Protein AF-D7RH37-F1 (afdb_monomer)

Sequence (70 aa):
MCDAFVGTWKLVSSENFDDYMKEVGVGFATRKVAGMAKPTVIISVNGDVVNIKSESTFKNTEMSFKLGQE

Organism: Ovis aries (NCBI:txid9940)

Nearest PDB structures (foldseek):
  6sts-assembly2_B  TM=9.847E-01  e=5.171E-09  Homo sapiens
  7yf1-assembly1_A  TM=1.000E+00  e=9.657E-09  Mus musculus
  6aq1-assembly1_A  TM=9.931E-01  e=1.094E-08  Homo sapiens
  7v2g-assembly1_A  TM=9.935E-01  e=1.592E-08  Homo sapiens
  3pp6-assembly1_A  TM=9.529E-01  e=4.097E-07  Doryteuthis pealeii

Structure (mmCIF, N/CA/C/O backbone):
data_AF-D7RH37-F1
#
_entry.id   AF-D7RH37-F1
#
loop_
_atom_site.group_PDB
_atom_site.id
_atom_site.type_symbol
_atom_site.label_atom_id
_atom_site.label_alt_id
_atom_site.label_comp_id
_atom_site.label_asym_id
_atom_site.label_entity_id
_atom_site.label_seq_id
_atom_site.pdbx_PDB_ins_code
_atom_site.Cartn_x
_atom_site.Cartn_y
_atom_site.Cartn_z
_atom_site.occupancy
_atom_site.B_iso_or_equiv
_atom_site.auth_seq_id
_atom_site.auth_comp_id
_atom_site.auth_asym_id
_atom_site.auth_atom_id
_atom_site.pdbx_PDB_model_num
ATOM 1 N N . MET A 1 1 ? -14.615 -7.380 10.320 1.00 71.69 1 MET A N 1
ATOM 2 C CA . MET A 1 1 ? -14.656 -7.165 8.842 1.00 71.69 1 MET A CA 1
ATOM 3 C C . MET A 1 1 ? -13.280 -6.801 8.289 1.00 71.69 1 MET A C 1
ATOM 5 O O . MET A 1 1 ? -12.934 -7.302 7.230 1.00 71.69 1 MET A O 1
ATOM 9 N N . CYS A 1 2 ? -12.466 -6.008 8.999 1.00 83.81 2 CYS A N 1
ATOM 10 C CA . CYS A 1 2 ? -11.056 -5.788 8.640 1.00 83.81 2 CYS A CA 1
ATOM 11 C C . CYS A 1 2 ? -10.141 -6.994 8.908 1.00 83.81 2 CYS A C 1
ATOM 13 O O . CYS A 1 2 ? -9.041 -7.046 8.373 1.00 83.81 2 CYS A O 1
ATOM 15 N N . ASP A 1 3 ? -10.597 -7.968 9.697 1.00 88.88 3 ASP A N 1
ATOM 16 C CA . ASP A 1 3 ? -9.796 -9.108 10.167 1.00 88.88 3 ASP A CA 1
ATOM 17 C C . ASP A 1 3 ? -9.213 -9.944 9.022 1.00 88.88 3 ASP A C 1
ATOM 19 O O . ASP A 1 3 ? -8.097 -10.438 9.125 1.00 88.88 3 ASP A O 1
ATOM 23 N N . ALA A 1 4 ? -9.924 -10.036 7.893 1.00 94.31 4 ALA A N 1
ATOM 24 C CA . ALA A 1 4 ? -9.450 -10.737 6.699 1.00 94.31 4 ALA A CA 1
ATOM 25 C C . ALA A 1 4 ? -8.224 -10.074 6.040 1.00 94.31 4 ALA A C 1
ATOM 27 O O . ALA A 1 4 ? -7.506 -10.727 5.288 1.00 94.31 4 ALA A O 1
ATOM 28 N N . PHE A 1 5 ? -7.986 -8.786 6.304 1.00 95.50 5 PHE A N 1
ATOM 29 C CA . PHE A 1 5 ? -6.840 -8.043 5.777 1.00 95.50 5 PHE A CA 1
ATOM 30 C C . PHE A 1 5 ? -5.638 -8.054 6.727 1.00 95.50 5 PHE A C 1
ATOM 32 O O . PHE A 1 5 ? -4.540 -7.692 6.301 1.00 95.50 5 PHE A O 1
ATOM 39 N N . VAL A 1 6 ? -5.820 -8.465 7.989 1.00 97.31 6 VAL A N 1
ATOM 40 C CA . VAL A 1 6 ? -4.743 -8.511 8.987 1.00 97.31 6 VAL A CA 1
ATOM 41 C C . VAL A 1 6 ? -3.667 -9.490 8.539 1.00 97.31 6 VAL A C 1
ATOM 43 O O . VAL A 1 6 ? -3.940 -10.653 8.247 1.00 97.31 6 VAL A O 1
ATOM 46 N N . GLY A 1 7 ? -2.425 -9.015 8.501 1.00 97.88 7 GLY A N 1
ATOM 47 C CA . GLY A 1 7 ? -1.289 -9.816 8.073 1.00 97.88 7 GLY A CA 1
ATOM 48 C C . GLY A 1 7 ? -0.217 -9.008 7.359 1.00 97.88 7 GLY A C 1
ATOM 49 O O . GLY A 1 7 ? -0.222 -7.775 7.352 1.00 97.88 7 GLY A O 1
ATOM 50 N N . THR A 1 8 ? 0.710 -9.744 6.751 1.00 98.31 8 THR A N 1
ATOM 51 C CA . THR A 1 8 ? 1.873 -9.201 6.048 1.00 98.31 8 THR A CA 1
ATOM 52 C C . THR A 1 8 ? 1.799 -9.564 4.572 1.00 98.31 8 THR A C 1
ATOM 54 O O . THR A 1 8 ? 1.812 -10.738 4.204 1.00 98.31 8 THR A O 1
ATOM 57 N N . TRP A 1 9 ? 1.778 -8.545 3.724 1.00 98.25 9 TRP A N 1
ATOM 58 C CA . TRP A 1 9 ? 1.544 -8.635 2.291 1.00 98.25 9 TRP A CA 1
ATOM 59 C C . TRP A 1 9 ? 2.776 -8.165 1.529 1.00 98.25 9 TRP A C 1
ATOM 61 O O . TRP A 1 9 ? 3.265 -7.060 1.747 1.00 98.25 9 TRP A O 1
ATOM 71 N N . LYS A 1 10 ? 3.283 -8.987 0.610 1.00 97.38 10 LYS A N 1
ATOM 72 C CA . LYS A 1 10 ? 4.375 -8.597 -0.290 1.00 97.38 10 LYS A CA 1
ATOM 73 C C . LYS A 1 10 ? 3.806 -8.217 -1.646 1.00 97.38 10 LYS A C 1
ATOM 75 O O . LYS A 1 10 ? 2.973 -8.945 -2.180 1.00 97.38 10 LYS A O 1
ATOM 80 N N . LEU A 1 11 ? 4.284 -7.113 -2.215 1.00 97.00 11 LEU A N 1
ATOM 81 C CA . LEU A 1 11 ? 3.900 -6.714 -3.565 1.00 97.00 11 LEU A CA 1
ATOM 82 C C . LEU A 1 11 ? 4.332 -7.782 -4.587 1.00 97.00 11 LEU A C 1
ATOM 84 O O . LEU A 1 11 ? 5.517 -8.109 -4.682 1.00 97.00 11 LEU A O 1
ATOM 88 N N . VAL A 1 12 ? 3.373 -8.299 -5.359 1.00 97.00 12 VAL A N 1
ATOM 89 C CA . VAL A 1 12 ? 3.616 -9.297 -6.419 1.00 97.00 12 VAL A CA 1
ATOM 90 C C . VAL A 1 12 ? 3.654 -8.645 -7.800 1.00 97.00 12 VAL A C 1
ATOM 92 O O . VAL A 1 12 ? 4.539 -8.950 -8.597 1.00 97.00 12 VAL A O 1
ATOM 95 N N . SER A 1 13 ? 2.735 -7.722 -8.071 1.00 95.75 13 SER A N 1
ATOM 96 C CA . SER A 1 13 ? 2.625 -7.006 -9.342 1.00 95.75 13 SER A CA 1
ATOM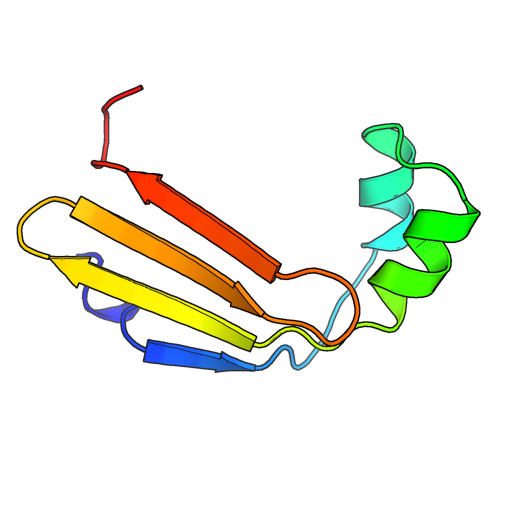 97 C C . SER A 1 13 ? 2.223 -5.550 -9.117 1.00 95.75 13 SER A C 1
ATOM 99 O O . SER A 1 13 ? 1.652 -5.199 -8.085 1.00 95.75 13 SER A O 1
ATOM 101 N N . SER A 1 14 ? 2.558 -4.691 -10.079 1.00 95.06 14 SER A N 1
ATOM 102 C CA . SER A 1 14 ? 2.193 -3.276 -10.081 1.00 95.06 14 SER A CA 1
ATOM 103 C C . SER A 1 14 ? 2.037 -2.801 -11.520 1.00 95.06 14 SER A C 1
ATOM 105 O O . SER A 1 14 ? 2.931 -3.004 -12.340 1.00 95.06 14 SER A O 1
ATOM 107 N N . GLU A 1 15 ? 0.900 -2.181 -11.817 1.00 96.94 15 GLU A N 1
ATOM 108 C CA . GLU A 1 15 ? 0.546 -1.677 -13.143 1.00 96.94 15 GLU A CA 1
ATOM 109 C C . GLU A 1 15 ? 0.216 -0.183 -13.031 1.00 96.94 15 GLU A C 1
ATOM 111 O O . GLU A 1 15 ? -0.416 0.244 -12.066 1.00 96.94 15 GLU A O 1
ATOM 116 N N . ASN A 1 16 ? 0.687 0.625 -13.986 1.00 97.06 16 ASN A N 1
ATOM 117 C CA . ASN A 1 16 ? 0.452 2.078 -14.082 1.00 97.06 16 ASN A CA 1
ATOM 118 C C . ASN A 1 16 ? 0.849 2.932 -12.854 1.00 97.06 16 ASN A C 1
ATOM 120 O O . ASN A 1 16 ? 0.427 4.082 -12.731 1.00 97.06 16 ASN A O 1
ATOM 124 N N . PHE A 1 17 ? 1.700 2.428 -11.955 1.00 96.12 17 PHE A N 1
ATOM 125 C CA . PHE A 1 17 ? 2.106 3.170 -10.753 1.00 96.12 17 PHE A CA 1
ATOM 126 C C . PHE A 1 17 ? 2.930 4.440 -11.053 1.00 96.12 17 PHE A C 1
ATOM 128 O O . PHE A 1 17 ? 2.767 5.442 -10.358 1.00 96.12 17 PHE A O 1
ATOM 135 N N . ASP A 1 18 ? 3.776 4.443 -12.097 1.00 96.19 18 ASP A N 1
ATOM 136 C CA . ASP A 1 18 ? 4.505 5.657 -12.530 1.00 96.19 18 ASP A CA 1
ATOM 137 C C . ASP A 1 18 ? 3.525 6.748 -12.984 1.00 96.19 18 ASP A C 1
ATOM 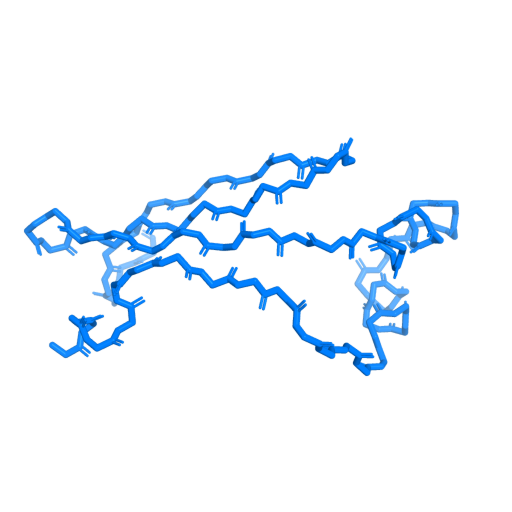139 O O . 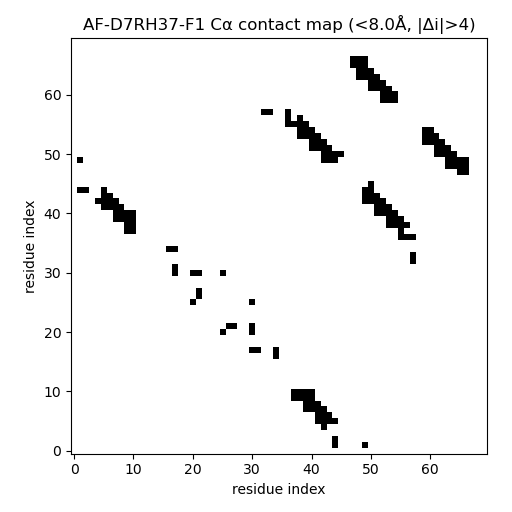ASP A 1 18 ? 3.641 7.891 -12.543 1.00 96.19 18 ASP A O 1
ATOM 143 N N . ASP A 1 19 ? 2.517 6.381 -13.780 1.00 97.75 19 ASP A N 1
ATOM 144 C CA . ASP A 1 19 ? 1.508 7.319 -14.273 1.00 97.75 19 ASP A CA 1
ATOM 145 C C . ASP A 1 19 ? 0.642 7.859 -13.133 1.00 97.75 19 ASP A C 1
ATOM 147 O O . ASP A 1 19 ? 0.476 9.070 -13.024 1.00 97.75 19 ASP A O 1
ATOM 151 N N . TYR A 1 20 ? 0.191 7.002 -12.208 1.00 98.00 20 TYR A N 1
ATOM 152 C CA . TYR A 1 20 ? -0.509 7.453 -11.000 1.00 98.00 20 TYR A CA 1
ATOM 153 C C . TYR A 1 20 ? 0.312 8.494 -10.228 1.00 98.00 20 TYR A C 1
ATOM 155 O O . TYR A 1 20 ? -0.177 9.578 -9.912 1.00 98.00 20 TYR A O 1
ATOM 163 N N . MET A 1 21 ? 1.587 8.192 -9.961 1.00 96.94 21 MET A N 1
ATOM 164 C CA . MET A 1 21 ? 2.474 9.106 -9.246 1.00 96.94 21 MET A CA 1
ATOM 165 C C . MET A 1 21 ? 2.688 10.421 -10.010 1.00 96.94 21 MET A C 1
ATOM 167 O O . MET A 1 21 ? 2.816 11.476 -9.391 1.00 96.94 21 MET A O 1
ATOM 171 N N . LYS A 1 22 ? 2.739 10.378 -11.344 1.00 97.75 22 LYS A N 1
ATOM 172 C CA . LYS A 1 22 ? 2.872 11.570 -12.186 1.00 97.75 22 LYS A CA 1
ATOM 173 C C . LYS A 1 22 ? 1.646 12.474 -12.057 1.00 97.75 22 LYS A C 1
ATOM 175 O O . LYS A 1 22 ? 1.828 13.672 -11.854 1.00 97.75 22 LYS A O 1
ATOM 180 N N . GLU A 1 23 ? 0.443 11.911 -12.139 1.00 98.31 23 GLU A N 1
ATOM 181 C CA . GLU A 1 23 ? -0.813 12.672 -12.072 1.00 98.31 23 GLU A CA 1
ATOM 182 C C . GLU A 1 23 ? -1.036 13.314 -10.697 1.00 98.31 23 GLU A C 1
ATOM 184 O O . GLU A 1 23 ? -1.522 14.438 -10.612 1.00 98.31 23 GLU A O 1
ATOM 189 N N . VAL A 1 24 ? -0.586 12.671 -9.612 1.00 97.75 24 VAL A N 1
ATOM 190 C CA . VAL A 1 24 ? -0.602 13.274 -8.263 1.00 97.75 24 VAL A CA 1
ATOM 191 C C . VAL A 1 24 ? 0.603 14.194 -7.986 1.00 97.75 24 VAL A C 1
ATOM 193 O O . VAL A 1 24 ? 0.830 14.601 -6.848 1.00 97.75 24 VAL A O 1
ATOM 196 N N . GLY A 1 25 ? 1.388 14.543 -9.014 1.00 97.56 25 GLY A N 1
ATOM 197 C CA . GLY A 1 25 ? 2.427 15.577 -8.955 1.00 97.56 25 GLY A CA 1
ATOM 198 C C . GLY A 1 25 ? 3.804 15.126 -8.454 1.00 97.56 25 GLY A C 1
ATOM 199 O O . GLY A 1 25 ? 4.662 15.966 -8.177 1.00 97.56 25 GLY A O 1
ATOM 200 N N . VAL A 1 26 ? 4.069 13.821 -8.340 1.00 97.12 26 VAL A N 1
ATOM 201 C CA . VAL A 1 26 ? 5.377 13.311 -7.895 1.00 97.12 26 VAL A CA 1
ATOM 202 C C . VAL A 1 26 ? 6.425 13.492 -8.996 1.00 97.12 26 VAL A C 1
ATOM 204 O O . VAL A 1 26 ? 6.238 13.076 -10.143 1.00 97.12 26 VAL A O 1
ATOM 207 N N . GLY A 1 27 ? 7.574 14.071 -8.643 1.00 97.50 27 GLY A N 1
ATOM 208 C CA . GLY A 1 27 ? 8.679 14.334 -9.568 1.00 97.50 27 GLY A CA 1
ATOM 209 C C . GLY A 1 27 ? 9.305 13.069 -10.172 1.00 97.50 27 GLY A C 1
ATOM 210 O O . GLY A 1 27 ? 9.398 12.029 -9.522 1.00 97.50 27 GLY A O 1
ATOM 211 N N . PHE A 1 28 ? 9.787 13.172 -11.416 1.00 95.44 28 PHE A N 1
ATOM 212 C CA . PHE A 1 28 ? 10.279 12.044 -12.226 1.00 95.44 28 PHE A CA 1
ATOM 213 C C . PHE A 1 28 ? 11.292 11.140 -11.506 1.00 95.44 28 PHE A C 1
ATOM 215 O O . PHE A 1 28 ? 11.142 9.920 -11.521 1.00 95.44 28 PHE A O 1
ATOM 222 N N . ALA A 1 29 ? 12.293 11.724 -10.838 1.00 95.62 29 ALA A N 1
ATOM 223 C CA . ALA A 1 29 ? 13.318 10.957 -10.129 1.00 95.62 29 ALA A CA 1
ATOM 224 C C . ALA A 1 29 ? 12.717 10.087 -9.009 1.00 95.62 29 ALA A C 1
ATOM 226 O O . ALA A 1 29 ? 13.011 8.895 -8.923 1.00 95.62 29 ALA A O 1
ATOM 227 N N . THR A 1 30 ? 11.817 10.654 -8.201 1.00 95.12 30 THR A N 1
ATOM 228 C CA . THR A 1 30 ? 11.118 9.929 -7.131 1.00 95.12 30 THR A CA 1
ATOM 229 C C . THR A 1 30 ? 10.264 8.796 -7.691 1.00 95.12 30 THR A C 1
ATOM 231 O O . THR A 1 30 ? 10.275 7.704 -7.128 1.00 95.12 30 THR A O 1
ATOM 234 N N . ARG A 1 31 ? 9.586 9.008 -8.828 1.00 96.25 31 ARG A N 1
ATOM 235 C CA . ARG A 1 31 ? 8.770 7.966 -9.474 1.00 96.25 31 ARG A CA 1
ATOM 236 C C . ARG A 1 31 ? 9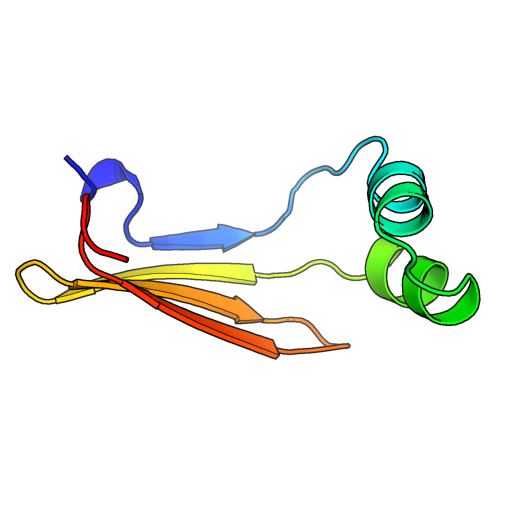.598 6.770 -9.920 1.00 96.25 31 ARG A C 1
ATOM 238 O O . ARG A 1 31 ? 9.193 5.635 -9.688 1.00 96.25 31 ARG A O 1
ATOM 245 N N . LYS A 1 32 ? 10.780 7.007 -10.499 1.00 94.81 32 LYS A N 1
ATOM 246 C CA . LYS A 1 32 ? 11.673 5.918 -10.920 1.00 94.81 32 LYS A CA 1
ATOM 247 C C . LYS A 1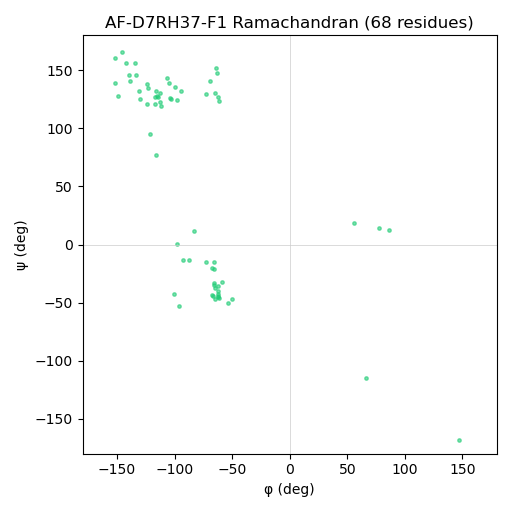 32 ? 12.143 5.073 -9.750 1.00 94.81 32 LYS A C 1
ATOM 249 O O . LYS A 1 32 ? 12.086 3.852 -9.838 1.00 94.81 32 LYS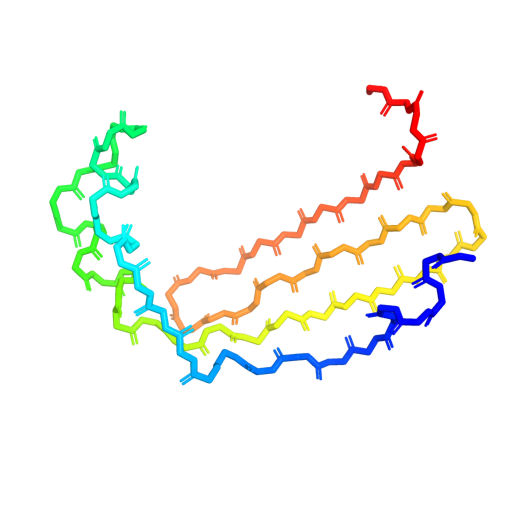 A O 1
ATOM 254 N N . VAL A 1 33 ? 12.539 5.699 -8.644 1.00 94.06 33 VAL A N 1
ATOM 255 C CA . VAL A 1 33 ? 12.963 4.950 -7.453 1.00 94.06 33 VAL A CA 1
ATOM 256 C C . VAL A 1 33 ? 11.786 4.206 -6.816 1.00 94.06 33 VAL A C 1
ATOM 258 O O . VAL A 1 33 ? 11.911 3.027 -6.494 1.00 94.06 33 VAL A O 1
ATOM 261 N N . ALA A 1 34 ? 10.623 4.851 -6.702 1.00 92.88 34 ALA A N 1
ATOM 262 C CA . ALA A 1 34 ? 9.426 4.239 -6.132 1.00 92.88 34 ALA A CA 1
ATOM 263 C C . ALA A 1 34 ? 8.892 3.065 -6.974 1.00 92.88 34 ALA A C 1
ATOM 265 O O . ALA A 1 34 ? 8.484 2.059 -6.407 1.00 92.88 34 ALA A O 1
ATOM 266 N N . GLY A 1 35 ? 8.947 3.141 -8.308 1.00 93.06 35 GLY A N 1
ATOM 267 C CA . GLY A 1 35 ? 8.523 2.052 -9.198 1.00 93.06 35 GLY A CA 1
ATOM 268 C C . GLY A 1 35 ? 9.411 0.803 -9.142 1.00 93.06 35 GLY A C 1
ATOM 269 O O . GLY A 1 35 ? 8.970 -0.280 -9.511 1.00 93.06 35 GLY A O 1
ATOM 270 N N . MET A 1 36 ? 10.650 0.931 -8.658 1.00 92.06 36 MET A N 1
ATOM 271 C CA . MET A 1 36 ? 11.543 -0.209 -8.410 1.00 92.06 36 MET A CA 1
ATOM 272 C C . MET A 1 36 ? 11.355 -0.816 -7.013 1.00 92.06 36 MET A C 1
ATOM 274 O O . MET A 1 36 ? 11.859 -1.910 -6.744 1.00 92.06 36 MET A O 1
ATOM 278 N N . ALA A 1 37 ? 10.659 -0.118 -6.111 1.00 91.75 37 ALA A N 1
ATOM 279 C CA . ALA A 1 37 ? 10.431 -0.600 -4.761 1.00 91.75 37 ALA A CA 1
ATOM 280 C C . ALA A 1 37 ? 9.474 -1.801 -4.768 1.00 91.75 37 ALA A C 1
ATOM 282 O O . ALA A 1 37 ? 8.476 -1.834 -5.484 1.00 91.75 37 ALA A O 1
ATOM 283 N N . LYS A 1 38 ? 9.762 -2.786 -3.914 1.00 92.44 38 LYS A N 1
ATOM 284 C C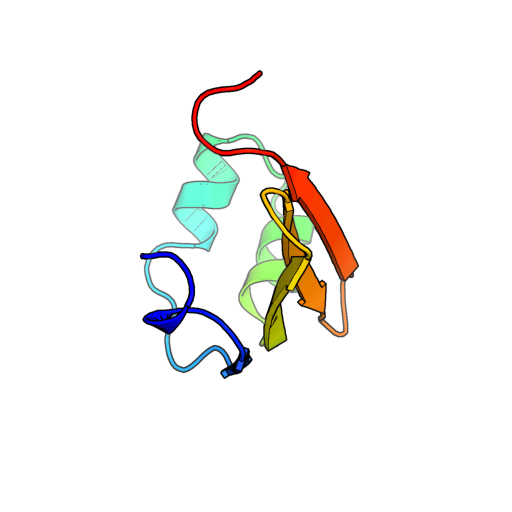A . LYS A 1 38 ? 8.880 -3.928 -3.642 1.00 92.44 38 LYS A CA 1
ATOM 285 C C . LYS A 1 38 ? 8.445 -3.873 -2.180 1.0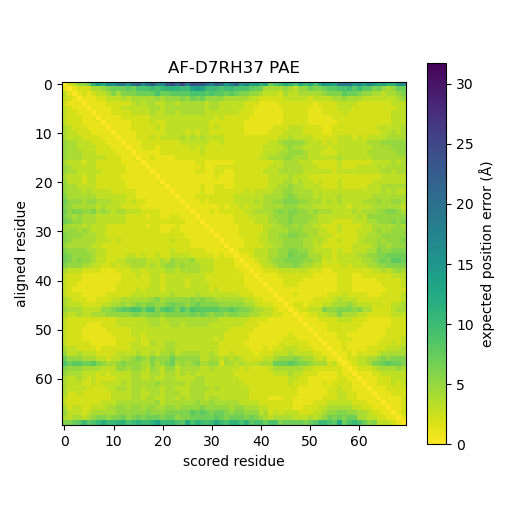0 92.44 38 LYS A C 1
ATOM 287 O O . LYS A 1 38 ? 9.045 -4.563 -1.353 1.00 92.44 38 LYS A O 1
ATOM 292 N N . PRO A 1 39 ? 7.495 -2.988 -1.833 1.00 95.75 39 PRO A N 1
ATOM 293 C CA . PRO A 1 39 ? 7.109 -2.795 -0.453 1.00 95.75 39 PRO A CA 1
ATOM 294 C C . PRO A 1 39 ? 6.472 -4.052 0.143 1.00 95.75 39 PRO A C 1
ATOM 296 O O . PRO A 1 39 ? 5.841 -4.859 -0.548 1.00 95.75 39 PRO A O 1
ATOM 299 N N . THR A 1 40 ? 6.633 -4.182 1.453 1.00 98.00 40 THR A N 1
ATOM 300 C CA . THR A 1 40 ? 5.847 -5.080 2.295 1.00 98.00 40 THR A CA 1
ATOM 301 C C . THR A 1 40 ? 4.839 -4.239 3.066 1.00 98.00 40 THR A C 1
ATOM 303 O O . THR A 1 40 ? 5.217 -3.277 3.728 1.00 98.00 40 THR A O 1
ATOM 306 N N . VAL A 1 41 ? 3.559 -4.584 2.966 1.00 98.19 41 VAL A N 1
ATOM 307 C CA . VAL A 1 41 ? 2.468 -3.917 3.675 1.00 98.19 41 VAL A CA 1
ATOM 308 C C . VAL A 1 41 ? 2.047 -4.782 4.854 1.00 98.19 41 VAL A C 1
ATOM 310 O O . VAL A 1 41 ? 1.730 -5.955 4.686 1.00 98.19 41 VAL A O 1
ATOM 313 N N . ILE A 1 42 ? 2.042 -4.210 6.048 1.00 98.38 42 ILE A N 1
ATOM 314 C CA . ILE A 1 42 ? 1.644 -4.863 7.290 1.00 98.38 42 ILE A CA 1
ATOM 315 C C . ILE A 1 42 ? 0.362 -4.185 7.757 1.00 98.38 42 ILE A C 1
ATOM 317 O O . ILE A 1 42 ? 0.338 -2.969 7.947 1.00 98.38 42 ILE A O 1
ATOM 321 N N . ILE A 1 43 ? -0.701 -4.967 7.921 1.00 98.12 43 ILE A N 1
ATOM 322 C CA . ILE A 1 43 ? -2.004 -4.490 8.386 1.00 98.12 43 ILE A CA 1
ATOM 323 C C . ILE A 1 43 ? -2.280 -5.128 9.744 1.00 98.12 43 ILE A C 1
ATOM 325 O O . ILE A 1 43 ? -2.214 -6.351 9.884 1.00 98.12 43 ILE A O 1
ATOM 329 N N . SER A 1 44 ? -2.601 -4.306 10.740 1.00 97.19 44 SER A N 1
ATOM 330 C CA . SER A 1 44 ? -2.973 -4.753 12.084 1.00 97.19 44 SER A CA 1
ATOM 331 C C . SER A 1 44 ? -4.205 -4.006 12.593 1.00 97.19 44 SER A C 1
ATOM 333 O O . SER A 1 44 ? -4.526 -2.916 12.121 1.00 97.19 44 SER A O 1
ATOM 335 N N . VAL A 1 45 ? -4.928 -4.619 13.530 1.00 96.25 45 VAL A N 1
ATOM 336 C CA . VAL A 1 45 ? -6.140 -4.051 14.133 1.00 96.25 45 VAL A CA 1
ATOM 337 C C . VAL A 1 45 ? -6.016 -4.141 15.647 1.00 96.25 45 VAL A C 1
ATOM 339 O O . VAL A 1 45 ? -5.804 -5.223 16.188 1.00 96.25 45 VAL A O 1
ATOM 342 N N . ASN A 1 46 ? -6.171 -3.001 16.320 1.00 93.19 46 ASN A N 1
ATOM 343 C CA . ASN A 1 46 ? -6.157 -2.876 17.774 1.00 93.19 46 ASN A CA 1
ATOM 344 C C . ASN A 1 46 ? -7.495 -2.280 18.227 1.00 93.19 46 ASN A C 1
ATOM 346 O O . ASN A 1 46 ? -7.681 -1.063 18.218 1.00 93.19 46 ASN A O 1
ATOM 350 N N . GLY A 1 47 ? -8.443 -3.142 18.600 1.00 92.44 47 GLY A N 1
ATOM 351 C CA . GLY A 1 47 ? -9.810 -2.713 18.903 1.00 92.44 47 GLY A CA 1
ATOM 352 C C . GLY A 1 47 ? -10.515 -2.188 17.651 1.00 92.44 47 GLY A C 1
ATOM 353 O O . GLY A 1 47 ? -10.747 -2.949 16.716 1.00 92.44 47 GLY A O 1
ATOM 354 N N . ASP A 1 48 ? -10.852 -0.897 17.635 1.00 93.44 48 ASP A N 1
ATOM 355 C CA . ASP A 1 48 ? -11.496 -0.208 16.507 1.00 93.44 48 ASP A CA 1
ATOM 356 C C . ASP A 1 48 ? -10.514 0.571 15.610 1.00 93.44 48 ASP A C 1
ATOM 358 O O . ASP A 1 48 ? -10.930 1.184 14.624 1.00 93.44 48 ASP A O 1
ATOM 362 N N . VAL A 1 49 ? -9.215 0.539 15.930 1.00 95.62 49 VAL A N 1
ATOM 363 C CA . VAL A 1 49 ? -8.161 1.222 15.172 1.00 95.62 49 VAL A CA 1
ATOM 364 C C . VAL A 1 49 ? -7.485 0.246 14.216 1.00 95.62 49 VAL A C 1
ATOM 366 O O . VAL A 1 49 ? -6.943 -0.779 14.632 1.00 95.62 49 VAL A O 1
ATOM 369 N N . VAL A 1 50 ? -7.469 0.602 12.935 1.00 96.81 50 VAL A N 1
ATOM 370 C CA . VAL A 1 50 ? -6.707 -0.077 11.886 1.00 96.81 50 VAL A CA 1
ATOM 371 C C . VAL A 1 50 ? -5.370 0.636 11.726 1.00 96.81 50 VAL A C 1
ATOM 373 O O . VAL A 1 50 ? -5.330 1.860 11.610 1.00 96.81 50 VAL A O 1
ATOM 376 N N . ASN A 1 51 ? -4.278 -0.120 11.690 1.00 97.81 51 ASN A N 1
ATOM 377 C CA . ASN A 1 51 ? -2.944 0.376 11.377 1.00 97.81 51 ASN A CA 1
ATOM 378 C C . ASN A 1 51 ? -2.446 -0.274 10.082 1.00 97.81 51 ASN A C 1
ATOM 380 O O . ASN A 1 51 ? -2.538 -1.493 9.909 1.00 97.81 51 ASN A O 1
ATOM 384 N N . ILE A 1 52 ? -1.933 0.555 9.173 1.00 98.06 52 ILE A N 1
ATOM 385 C CA . ILE A 1 52 ? -1.312 0.128 7.921 1.00 98.06 52 ILE A CA 1
ATOM 386 C C . ILE A 1 52 ? 0.098 0.697 7.871 1.00 98.06 52 ILE A C 1
ATOM 388 O O . ILE A 1 52 ? 0.296 1.914 7.847 1.00 98.06 52 ILE A O 1
ATOM 392 N N . LYS A 1 53 ? 1.076 -0.199 7.774 1.00 98.06 53 LYS A N 1
ATOM 393 C CA . LYS A 1 53 ? 2.487 0.126 7.602 1.00 98.06 53 LYS A CA 1
ATOM 394 C C . LYS A 1 53 ? 2.968 -0.382 6.251 1.00 98.06 53 LYS A C 1
ATOM 396 O O . LYS A 1 53 ? 2.794 -1.550 5.936 1.00 98.06 53 LYS A O 1
ATOM 401 N N . SER A 1 54 ? 3.581 0.481 5.451 1.00 97.62 54 SER A N 1
ATOM 402 C CA . SER A 1 54 ? 4.239 0.115 4.194 1.00 97.62 54 SER A CA 1
ATOM 403 C C . SER A 1 54 ? 5.739 0.295 4.363 1.00 97.62 54 SER A C 1
ATOM 405 O O . SER A 1 54 ? 6.202 1.399 4.652 1.00 97.62 54 SER A O 1
ATOM 407 N N . GLU A 1 55 ? 6.495 -0.788 4.221 1.00 97.56 55 GLU A N 1
ATOM 408 C CA . GLU A 1 55 ? 7.946 -0.810 4.377 1.00 97.56 55 GLU A CA 1
ATOM 409 C C . GLU A 1 55 ? 8.628 -1.092 3.042 1.00 97.56 55 GLU A C 1
ATOM 411 O O . GLU A 1 55 ? 8.290 -2.051 2.350 1.00 97.56 55 GLU A O 1
ATOM 416 N N . SER A 1 56 ? 9.622 -0.286 2.682 1.00 93.75 56 SER A N 1
ATOM 417 C CA . SER A 1 56 ? 10.456 -0.500 1.501 1.00 93.75 56 SER A CA 1
ATOM 418 C C . SER A 1 56 ? 11.884 -0.029 1.758 1.00 93.75 56 SER A C 1
ATOM 420 O O . SER A 1 56 ? 12.151 0.720 2.692 1.00 93.75 56 SER A O 1
ATOM 422 N N . THR A 1 57 ? 12.824 -0.411 0.895 1.00 89.56 57 THR A N 1
ATOM 423 C CA . THR A 1 57 ? 14.206 0.097 0.968 1.00 89.56 57 THR A CA 1
ATOM 424 C C . THR A 1 57 ? 14.313 1.597 0.688 1.00 89.56 57 THR A C 1
ATOM 426 O O . THR A 1 57 ? 15.348 2.193 0.969 1.00 89.56 57 THR A O 1
ATOM 429 N N . PHE A 1 58 ? 13.268 2.205 0.120 1.00 90.00 58 PHE A N 1
ATOM 430 C CA . PHE A 1 58 ? 13.251 3.616 -0.241 1.00 90.00 58 PHE A CA 1
ATOM 431 C C . PHE A 1 58 ? 12.601 4.489 0.836 1.00 90.00 58 PHE A C 1
ATOM 433 O O . PHE A 1 58 ? 13.181 5.480 1.272 1.00 90.00 58 PHE A O 1
ATOM 440 N N . LYS A 1 59 ? 11.385 4.139 1.257 1.00 90.69 59 LYS A N 1
ATOM 441 C CA . LYS A 1 59 ? 10.618 4.892 2.250 1.00 90.69 59 LYS A CA 1
ATOM 442 C C . LYS A 1 59 ? 9.680 3.963 3.007 1.00 90.69 59 LYS A C 1
ATOM 444 O O . LYS A 1 59 ? 9.017 3.125 2.393 1.00 90.69 59 LYS A O 1
ATOM 449 N N . ASN A 1 60 ? 9.585 4.187 4.314 1.00 95.50 60 ASN A N 1
ATOM 450 C CA . ASN A 1 60 ? 8.582 3.564 5.166 1.00 95.50 60 ASN A CA 1
ATOM 451 C C . ASN A 1 60 ? 7.502 4.592 5.506 1.00 95.50 60 ASN A C 1
ATOM 453 O O . AS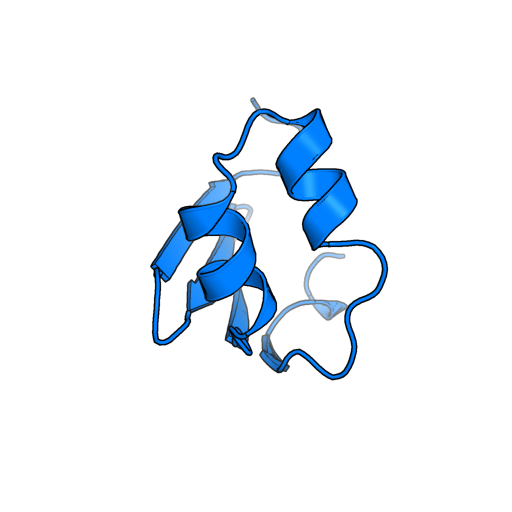N A 1 60 ? 7.807 5.757 5.771 1.00 95.50 60 ASN A O 1
ATOM 457 N N . THR A 1 61 ? 6.246 4.169 5.487 1.00 96.06 61 THR A N 1
ATOM 458 C CA . THR A 1 61 ? 5.094 4.996 5.860 1.00 96.06 61 THR A CA 1
ATOM 459 C C . THR A 1 61 ? 4.183 4.211 6.782 1.00 96.06 61 THR A C 1
ATOM 461 O O . THR A 1 61 ? 4.022 3.007 6.605 1.00 96.06 61 THR A O 1
ATOM 464 N N . GLU A 1 62 ? 3.546 4.893 7.720 1.00 97.12 62 GLU A N 1
ATOM 465 C CA . GLU A 1 62 ? 2.608 4.289 8.656 1.00 97.12 62 GLU A CA 1
ATOM 466 C C . GLU A 1 62 ? 1.407 5.214 8.829 1.00 97.12 62 GLU A C 1
ATOM 468 O O . GLU A 1 62 ? 1.560 6.436 8.854 1.00 97.12 62 GLU A O 1
ATOM 473 N N . MET A 1 63 ? 0.216 4.630 8.913 1.00 96.81 63 MET A N 1
ATOM 474 C CA . MET A 1 63 ? -1.021 5.344 9.202 1.00 96.81 63 MET A CA 1
ATOM 475 C C . MET A 1 63 ? -1.888 4.526 10.152 1.00 96.81 63 MET A C 1
ATOM 477 O O . MET A 1 63 ? -1.902 3.298 10.092 1.00 96.81 63 MET A O 1
ATOM 481 N N . SER A 1 64 ? -2.613 5.216 11.028 1.00 96.88 64 SER A N 1
ATOM 482 C CA . SER A 1 64 ? -3.584 4.622 11.945 1.00 96.88 64 SER A CA 1
ATOM 483 C C . SER A 1 64 ? -4.885 5.399 11.862 1.00 96.88 64 SER A C 1
ATOM 485 O O . SER A 1 64 ? -4.861 6.625 11.900 1.00 96.88 64 SER A O 1
ATOM 487 N N . PHE A 1 65 ? -6.003 4.696 11.728 1.00 96.44 65 PHE A N 1
ATOM 488 C CA . PHE A 1 65 ? -7.309 5.314 11.521 1.00 96.44 65 PHE A CA 1
ATOM 489 C C . PHE A 1 65 ? -8.435 4.444 12.078 1.00 96.44 65 PHE A C 1
ATOM 491 O O . PHE A 1 65 ? -8.277 3.239 12.282 1.00 96.44 65 PHE A O 1
ATOM 498 N N . LYS A 1 66 ? -9.593 5.065 12.303 1.00 95.75 66 LYS A N 1
ATOM 499 C CA . LYS A 1 66 ? -10.852 4.377 12.604 1.00 95.75 66 LYS A CA 1
ATOM 500 C C . LYS A 1 66 ? -11.755 4.447 11.382 1.00 95.75 66 LYS A C 1
ATOM 502 O O . LYS A 1 66 ? -11.772 5.449 10.673 1.00 95.75 66 LYS A O 1
ATOM 507 N N . LEU A 1 67 ? -12.515 3.389 11.120 1.00 93.25 67 LEU A N 1
ATOM 508 C CA . LEU A 1 67 ? -13.443 3.392 9.989 1.00 93.25 67 LEU A CA 1
ATOM 509 C C . LEU A 1 67 ? -14.545 4.441 10.193 1.00 93.25 67 LEU A C 1
ATOM 511 O O . LEU A 1 67 ? -15.195 4.467 11.236 1.00 93.25 67 LEU A O 1
ATOM 515 N N . GLY A 1 68 ? -14.770 5.274 9.174 1.00 93.38 68 GLY A N 1
ATOM 516 C CA . GLY A 1 68 ? -15.814 6.304 9.182 1.00 93.38 68 GLY A CA 1
ATOM 517 C C . GLY A 1 68 ? -15.480 7.560 9.993 1.00 93.38 68 GLY A C 1
ATOM 518 O O . GLY A 1 68 ? -16.390 8.329 10.287 1.00 93.38 68 GLY A O 1
ATOM 519 N N . GLN A 1 69 ? -14.213 7.761 10.367 1.00 94.62 69 GLN A N 1
ATOM 520 C CA . GLN A 1 69 ? -13.740 8.956 11.070 1.00 94.62 69 GLN A CA 1
ATOM 521 C C . GLN A 1 69 ? -12.617 9.607 10.257 1.00 94.62 69 GLN A C 1
ATOM 523 O O . GLN A 1 69 ? -11.746 8.895 9.755 1.00 94.62 69 GLN A O 1
ATOM 528 N N . GLU A 1 70 ? -12.686 10.932 10.108 1.00 86.88 70 GLU A N 1
ATOM 529 C CA . GLU A 1 70 ? -11.627 11.763 9.510 1.00 86.88 70 GLU A CA 1
ATOM 530 C C . GLU A 1 70 ? -10.559 12.121 10.549 1.00 86.88 70 GLU A C 1
ATOM 532 O O . GLU A 1 70 ? -10.939 12.415 11.709 1.00 86.88 70 GLU A O 1
#

Radius of gyration: 14.07 Å; Cα contacts (8 Å, |Δi|>4): 92; chains: 1; bounding box: 30×26×33 Å

Solvent-accessible surface area (backbone atoms only — not comparable to full-atom values): 4326 Å² total; per-residue (Å²): 128,68,67,85,62,50,46,79,45,70,65,85,80,87,77,67,60,53,59,54,40,46,77,76,65,49,54,71,70,61,36,58,57,56,68,71,51,69,37,38,38,39,31,46,71,63,90,74,35,42,34,45,35,39,42,39,97,86,58,69,51,73,50,73,49,41,88,98,58,134

Foldseek 3Di:
DCPVVAAKDKDDDDDCQLVVCVVVPHDPVVSVVVVPWTWIWHWDDDPQKIKIWTDTPVDIDIDIDGPPDD

Mean predicted aligned error: 3.11 Å

Secondary structure (DSSP, 8-state):
-GGGG-EEEE-----SHHHHHHHTT--HHHHHHHHH---EEEEEEETTEEEEEEE-SS--EEEEEETT--

InterPro domains:
  IPR000463 Cytosolic fatty-acid binding [PR00178] (5-27)
  IPR000463 Cytosolic fatty-acid binding [PR00178] (64-70)
  IPR000463 Cytosolic fatty-acid binding [PS00214] (7-24)
  IPR000566 Lipocalin/cytosolic fatty-acid binding domain [PF00061] (6-70)
  IPR012674 Calycin [G3DSA:2.40.128.20] (1-70)
  IPR012674 Calycin [SSF50814] (1-70)
  IPR031259 Intracellular lipid binding protein [PTHR11955] (1-70)

pLDDT: mean 95.08, std 4.02, range [71.69, 98.38]